Protein AF-A0A150FVJ2-F1 (afdb_monomer)

Nearest PDB structures (foldseek):
  6gcu-assembly2_F  TM=9.762E-01  e=3.251E-10  synthetic construct
  3eu9-assembly1_A  TM=8.605E-01  e=4.933E-07  Homo sapiens
  5w7j-assembly1_A  TM=8.701E-01  e=6.651E-07  Homo sapiens
  2he0-assembly1_B  TM=9.143E-01  e=5.392E-06  Homo sapiens
  1oy3-assembly1_D  TM=7.654E-01  e=2.455E-07  Mus musculus

pLDDT: mean 86.67, std 19.76, range [30.08, 98.88]

Solvent-accessible surface area (backbone atoms only — not comparable to full-atom values): 9676 Å² total; per-residue (Å²): 134,82,86,74,72,82,75,59,59,67,46,75,57,38,57,28,28,58,70,47,36,36,70,59,38,49,52,42,49,74,74,63,49,66,62,77,48,46,24,81,60,36,48,27,32,59,34,46,16,24,55,66,48,30,47,67,35,46,53,50,42,49,75,73,63,44,71,55,80,48,46,27,68,85,49,41,48,27,29,54,36,40,7,20,54,63,43,24,38,68,40,39,50,53,43,49,73,75,63,34,67,64,82,45,55,26,79,86,47,53,29,28,56,52,38,6,58,76,66,64,24,61,65,28,38,50,51,43,47,74,72,64,40,74,93,69,68,73,71,92,68,80,82,80,82,77,75,91,75,80,86,79,79,79,80,78,88,81,88,74,88,77,90,78,87,135

Organism: Gonium pectorale (NCBI:txid3309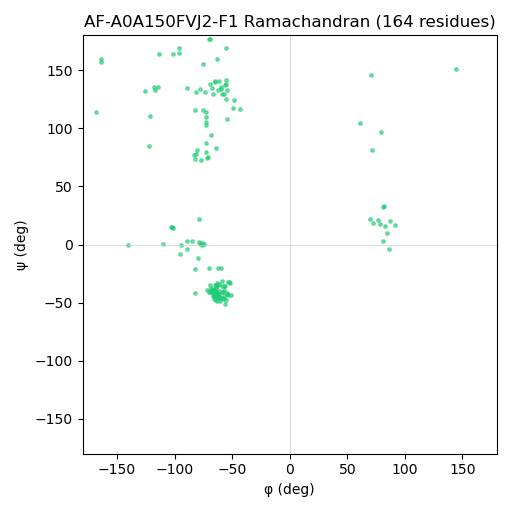7)

Sequence (166 aa):
MEAATKEDGATPLHIAALNGHAEVVRELLQAGANKEAAMENGATPLHITAENGHVEVVGALLTAGANTEAATKEDGATPLHIAALNGHAEVVRELLQAGANKEAAMEDGATPLLMAAQNGHVEVVGALLQAGANTETANKEEQEEDGERPAAKRPRIDSGGGEKSP

Structure (mmCIF, N/CA/C/O backbone):
data_AF-A0A150FVJ2-F1
#
_entry.id   AF-A0A150FVJ2-F1
#
loop_
_atom_site.group_PDB
_atom_site.id
_atom_site.type_symbol
_atom_site.label_atom_id
_atom_site.label_alt_id
_atom_site.label_comp_id
_atom_site.label_asym_id
_atom_site.label_entity_id
_atom_site.label_seq_id
_atom_site.pdbx_PDB_ins_code
_atom_site.Cartn_x
_atom_site.Cartn_y
_atom_site.Cartn_z
_atom_site.occupancy
_atom_site.B_iso_or_equiv
_atom_site.auth_seq_id
_atom_site.auth_comp_id
_atom_site.auth_asym_id
_atom_site.auth_atom_id
_atom_site.pdbx_PDB_model_num
ATOM 1 N N . MET A 1 1 ? 13.490 23.898 -3.240 1.00 37.50 1 MET A N 1
ATOM 2 C CA . MET A 1 1 ? 12.923 22.605 -3.664 1.00 37.50 1 MET A CA 1
ATOM 3 C C . MET A 1 1 ? 14.100 21.720 -4.008 1.00 37.50 1 MET A C 1
ATOM 5 O O . MET A 1 1 ? 14.597 21.782 -5.124 1.00 37.50 1 MET A O 1
ATOM 9 N N . GLU A 1 2 ? 14.649 21.033 -3.008 1.00 30.08 2 GLU A N 1
ATOM 10 C CA . GLU A 1 2 ? 15.674 20.018 -3.248 1.00 30.08 2 GLU A CA 1
ATOM 11 C C . GLU A 1 2 ? 14.984 18.805 -3.861 1.00 30.08 2 GLU A C 1
ATOM 13 O O . GLU A 1 2 ? 14.218 18.118 -3.193 1.00 30.08 2 GLU A O 1
ATOM 18 N N . ALA A 1 3 ? 15.245 18.562 -5.142 1.00 37.97 3 ALA A N 1
ATOM 19 C CA . ALA A 1 3 ? 15.098 17.241 -5.727 1.00 37.97 3 ALA A CA 1
ATOM 20 C C . ALA A 1 3 ? 16.244 16.365 -5.187 1.00 37.97 3 ALA A C 1
ATOM 22 O O . ALA A 1 3 ? 17.249 16.143 -5.857 1.00 37.97 3 ALA A O 1
ATOM 23 N N . ALA A 1 4 ? 16.133 15.955 -3.926 1.00 44.06 4 ALA A N 1
ATOM 24 C CA . ALA A 1 4 ? 16.689 14.684 -3.488 1.00 44.06 4 ALA A CA 1
ATOM 25 C C . ALA A 1 4 ? 15.683 13.628 -3.983 1.00 44.06 4 ALA A C 1
ATOM 27 O O . ALA A 1 4 ? 14.483 13.851 -3.894 1.00 44.06 4 ALA A O 1
ATOM 28 N N . THR A 1 5 ? 16.072 12.522 -4.595 1.00 43.88 5 THR A N 1
ATOM 29 C CA . THR A 1 5 ? 16.986 11.532 -4.037 1.00 43.88 5 THR A CA 1
ATOM 30 C C . THR A 1 5 ? 17.512 10.631 -5.157 1.00 43.88 5 THR A C 1
ATOM 32 O O . THR A 1 5 ? 16.931 10.524 -6.235 1.00 43.88 5 THR A O 1
ATOM 35 N N . LYS A 1 6 ? 18.646 9.978 -4.906 1.00 48.31 6 LYS A N 1
ATOM 36 C CA . LYS A 1 6 ? 19.079 8.818 -5.686 1.00 48.31 6 LYS A CA 1
ATOM 37 C C . LYS A 1 6 ? 17.950 7.783 -5.664 1.00 48.31 6 LYS A C 1
ATOM 39 O O . LYS A 1 6 ? 17.353 7.542 -4.622 1.00 48.31 6 LYS A O 1
ATOM 44 N N . GLU A 1 7 ? 17.624 7.251 -6.832 1.00 57.09 7 GLU A N 1
ATOM 45 C CA . GLU A 1 7 ? 16.574 6.254 -7.023 1.00 57.09 7 GLU A CA 1
ATOM 46 C C . GLU A 1 7 ? 17.052 4.903 -6.472 1.00 57.09 7 GLU A C 1
ATOM 48 O O . GLU A 1 7 ? 17.522 4.037 -7.210 1.00 57.09 7 GLU A O 1
ATOM 53 N N . ASP A 1 8 ? 16.975 4.747 -5.153 1.00 71.31 8 ASP A N 1
ATOM 54 C CA . ASP A 1 8 ? 17.397 3.565 -4.403 1.00 71.31 8 ASP A CA 1
ATOM 55 C C . ASP A 1 8 ? 16.433 2.385 -4.672 1.00 71.31 8 ASP A C 1
ATOM 57 O O . ASP A 1 8 ? 15.543 2.047 -3.888 1.00 71.31 8 ASP A O 1
ATOM 61 N N . GLY A 1 9 ? 16.567 1.780 -5.856 1.00 80.19 9 GLY A N 1
ATOM 62 C CA . GLY A 1 9 ? 15.777 0.625 -6.298 1.00 80.19 9 GLY A CA 1
ATOM 63 C C . GLY A 1 9 ? 14.416 0.954 -6.925 1.00 80.19 9 GLY A C 1
ATOM 64 O O . GLY A 1 9 ? 13.632 0.037 -7.181 1.00 80.19 9 GLY A O 1
ATOM 65 N N . ALA A 1 10 ? 14.121 2.229 -7.205 1.00 91.56 10 ALA A N 1
ATOM 66 C CA . ALA A 1 10 ? 12.873 2.620 -7.859 1.00 91.56 10 ALA A CA 1
ATOM 67 C C . ALA A 1 10 ? 12.792 2.075 -9.299 1.00 91.56 10 ALA A C 1
ATOM 69 O O . ALA A 1 10 ? 13.765 2.051 -10.050 1.00 91.56 10 ALA A O 1
ATOM 70 N N . THR A 1 11 ? 11.598 1.640 -9.700 1.00 95.94 11 THR A N 1
ATOM 71 C CA . THR A 1 11 ? 11.320 1.125 -11.052 1.00 95.94 11 THR A CA 1
ATOM 72 C C . THR A 1 11 ? 10.372 2.071 -11.790 1.00 95.94 11 THR A C 1
ATOM 74 O O . THR A 1 11 ? 9.676 2.853 -11.139 1.00 95.94 11 THR A O 1
ATOM 77 N N . PRO A 1 12 ? 10.235 1.973 -13.127 1.00 97.81 12 PRO A N 1
ATOM 78 C CA . PRO A 1 12 ? 9.229 2.750 -13.856 1.00 97.81 12 PRO A CA 1
ATOM 79 C C . PRO A 1 12 ? 7.811 2.589 -13.292 1.00 97.81 12 PRO A C 1
ATOM 81 O O . PRO A 1 12 ? 7.031 3.538 -13.305 1.00 97.81 12 PRO A O 1
ATOM 84 N N . LEU A 1 13 ? 7.494 1.410 -12.741 1.00 98.12 13 LEU A N 1
ATOM 85 C CA . LEU A 1 13 ? 6.210 1.145 -12.096 1.00 98.12 13 LEU A CA 1
ATOM 86 C C . LEU A 1 13 ? 6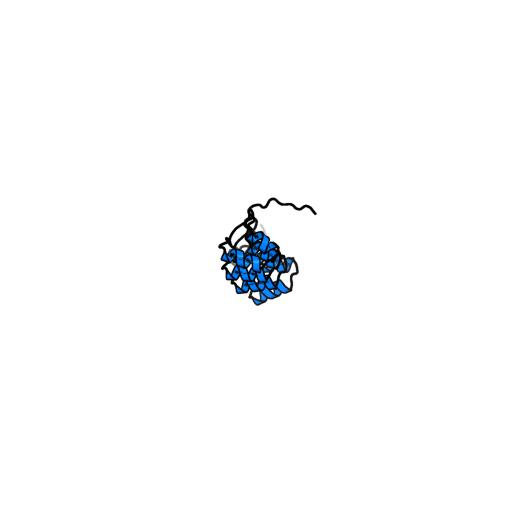.036 1.954 -10.801 1.00 98.12 13 LEU A C 1
ATOM 88 O O . LEU A 1 13 ? 4.951 2.479 -10.581 1.00 98.12 13 LEU A O 1
ATOM 92 N N . HIS A 1 14 ? 7.091 2.124 -9.992 1.00 97.81 14 HIS A N 1
ATOM 93 C CA . HIS A 1 14 ? 7.061 3.010 -8.819 1.00 97.81 14 HIS A CA 1
ATOM 94 C C . HIS A 1 14 ? 6.820 4.465 -9.219 1.00 97.81 14 HIS A C 1
ATOM 96 O O . HIS A 1 14 ? 5.987 5.135 -8.619 1.00 97.81 14 HIS A O 1
ATOM 102 N N . ILE A 1 15 ? 7.510 4.951 -10.253 1.00 97.50 15 ILE A N 1
ATOM 103 C CA . ILE A 1 15 ? 7.370 6.341 -10.704 1.00 97.50 15 ILE A CA 1
ATOM 104 C C . ILE A 1 15 ? 5.973 6.597 -11.284 1.00 97.50 15 ILE A C 1
ATOM 106 O O . ILE A 1 15 ? 5.362 7.626 -10.996 1.00 97.50 15 ILE A O 1
ATOM 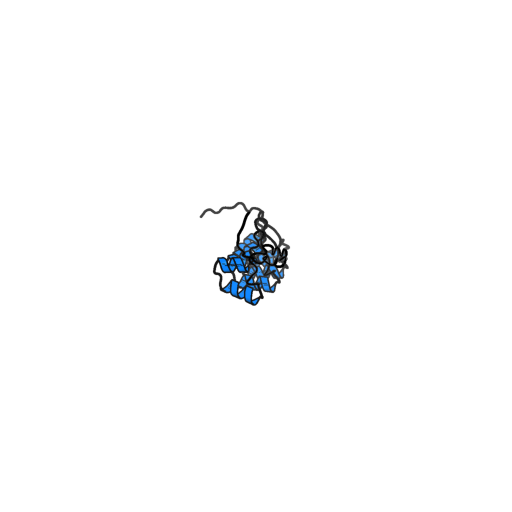110 N N . ALA A 1 16 ? 5.432 5.663 -12.069 1.00 98.12 16 ALA A N 1
ATOM 111 C CA . ALA A 1 16 ? 4.068 5.768 -12.583 1.00 98.12 16 ALA A CA 1
ATOM 112 C C . ALA A 1 16 ? 3.028 5.719 -11.450 1.00 98.12 16 ALA A C 1
ATOM 114 O O . ALA A 1 16 ? 2.064 6.485 -11.476 1.00 98.12 16 ALA A O 1
ATOM 115 N N . ALA A 1 17 ? 3.254 4.867 -10.445 1.00 97.88 17 ALA A N 1
ATOM 116 C CA . ALA A 1 17 ? 2.420 4.763 -9.254 1.00 97.88 17 ALA A CA 1
ATOM 117 C C . ALA A 1 17 ? 2.430 6.050 -8.416 1.00 97.88 17 ALA A C 1
ATOM 119 O O . ALA A 1 17 ? 1.365 6.568 -8.097 1.00 97.88 17 ALA A O 1
ATOM 120 N N . LEU A 1 18 ? 3.613 6.613 -8.147 1.00 97.50 18 LEU A N 1
ATOM 121 C CA . LEU A 1 18 ? 3.801 7.882 -7.434 1.00 97.50 18 LEU A CA 1
ATOM 122 C C . LEU A 1 18 ? 3.005 9.027 -8.075 1.00 97.50 18 LEU A C 1
ATOM 124 O O . LEU A 1 18 ? 2.361 9.813 -7.385 1.00 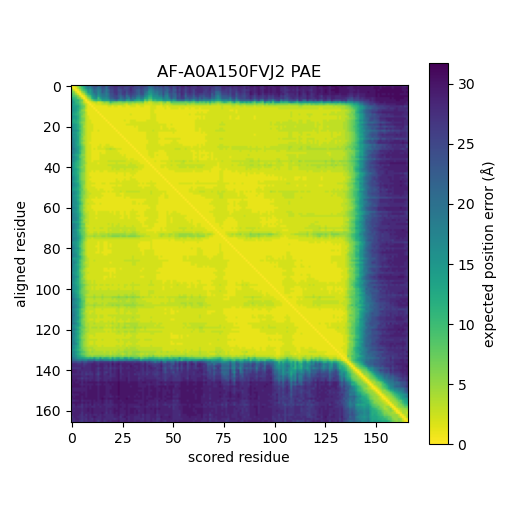97.50 18 LEU A O 1
ATOM 128 N N . ASN A 1 19 ? 3.019 9.099 -9.407 1.00 97.50 19 ASN A N 1
ATOM 129 C CA . ASN A 1 19 ? 2.360 10.161 -10.169 1.00 97.50 19 ASN A CA 1
ATOM 130 C C . ASN A 1 19 ? 0.894 9.857 -10.533 1.00 97.50 19 ASN A C 1
ATOM 132 O O . ASN A 1 19 ? 0.270 10.638 -11.254 1.00 97.50 19 ASN A O 1
ATOM 136 N N . GLY A 1 20 ? 0.335 8.726 -10.090 1.00 97.62 20 GLY A N 1
ATOM 137 C CA . GLY A 1 20 ? -1.066 8.382 -10.347 1.00 97.62 20 GLY A CA 1
ATOM 138 C C . GLY A 1 20 ? -1.380 8.041 -11.808 1.00 97.62 20 GLY A C 1
ATOM 139 O O . GLY A 1 20 ? -2.519 8.165 -12.249 1.00 97.62 20 GLY A O 1
ATOM 140 N N . HIS A 1 21 ? -0.386 7.645 -12.607 1.00 98.50 21 HIS A N 1
ATOM 141 C CA . HIS A 1 21 ? -0.556 7.391 -14.041 1.00 98.50 21 HIS A CA 1
ATOM 142 C C . HIS A 1 21 ? -1.125 5.988 -14.304 1.00 98.50 21 HIS A C 1
ATOM 144 O O . HIS A 1 21 ? -0.414 5.094 -14.765 1.00 98.50 21 HIS A O 1
ATOM 150 N N . ALA A 1 22 ? -2.417 5.794 -14.023 1.00 98.38 22 ALA A N 1
ATOM 151 C CA . ALA A 1 22 ? -3.090 4.491 -14.070 1.00 98.38 22 ALA A CA 1
ATOM 152 C C . ALA A 1 22 ? -2.935 3.745 -15.407 1.00 98.38 22 ALA A C 1
ATOM 154 O O . ALA A 1 22 ? -2.631 2.552 -15.406 1.00 98.38 22 ALA A O 1
ATOM 155 N N . GLU A 1 23 ? -3.069 4.426 -16.548 1.00 98.56 23 GLU A N 1
ATOM 156 C CA . GLU A 1 23 ? -2.898 3.773 -17.855 1.00 98.56 23 GLU A CA 1
ATOM 157 C C . GLU A 1 23 ? -1.454 3.305 -18.084 1.00 98.56 23 GLU A C 1
ATOM 159 O O . GLU A 1 23 ? -1.227 2.192 -18.549 1.00 98.56 23 GLU A O 1
ATOM 164 N N . VAL A 1 24 ? -0.461 4.098 -17.665 1.00 98.69 24 VAL A N 1
ATOM 165 C CA . VAL A 1 24 ? 0.957 3.705 -17.749 1.00 98.69 24 VAL A CA 1
ATOM 166 C C . VAL A 1 24 ? 1.238 2.509 -16.840 1.00 98.69 24 VAL A C 1
ATOM 168 O O . VAL A 1 24 ? 1.936 1.582 -17.240 1.00 98.69 24 VAL A O 1
ATOM 171 N N . VAL A 1 25 ? 0.664 2.492 -15.634 1.00 98.69 25 VAL A N 1
ATOM 172 C CA . VAL A 1 25 ? 0.757 1.353 -14.710 1.00 98.69 25 VAL A CA 1
ATOM 173 C C . VAL A 1 25 ? 0.211 0.080 -15.359 1.00 98.69 25 VAL A C 1
ATOM 175 O O . VAL A 1 25 ? 0.883 -0.949 -15.323 1.00 98.69 25 VAL A O 1
ATOM 178 N N . ARG A 1 26 ? -0.966 0.138 -15.996 1.00 98.69 26 ARG A N 1
ATOM 179 C CA . ARG A 1 26 ? -1.558 -1.023 -16.682 1.00 98.69 26 ARG A CA 1
ATOM 180 C C . ARG A 1 26 ? -0.669 -1.537 -17.810 1.00 98.69 26 ARG A C 1
ATOM 182 O O . ARG A 1 26 ? -0.431 -2.741 -17.871 1.00 98.69 26 ARG A O 1
ATOM 189 N N . GLU A 1 27 ? -0.144 -0.651 -18.652 1.00 98.69 27 GLU A N 1
ATOM 190 C CA . GLU A 1 27 ? 0.771 -1.019 -19.742 1.00 98.69 27 GLU A CA 1
ATOM 191 C C . GLU A 1 27 ? 2.055 -1.671 -19.210 1.00 98.69 27 GLU A C 1
ATOM 193 O O . GLU A 1 27 ? 2.477 -2.723 -19.691 1.00 98.69 27 GLU A O 1
ATOM 198 N N . LEU A 1 28 ? 2.653 -1.107 -18.155 1.00 98.62 28 LEU A N 1
ATOM 199 C CA . LEU A 1 28 ? 3.845 -1.677 -17.521 1.00 98.62 28 LEU A CA 1
ATOM 200 C C . LEU A 1 28 ? 3.574 -3.075 -16.946 1.00 98.62 28 LEU A C 1
ATOM 202 O O . LEU A 1 28 ? 4.389 -3.980 -17.125 1.00 98.62 28 LEU A O 1
ATOM 206 N N . LEU A 1 29 ? 2.431 -3.277 -16.287 1.00 98.50 29 LEU A N 1
ATOM 207 C CA . LEU A 1 29 ? 2.032 -4.581 -15.749 1.00 98.50 29 LEU A CA 1
ATOM 208 C C . LEU A 1 29 ? 1.788 -5.607 -16.865 1.00 98.50 29 LEU A C 1
ATOM 210 O O . LEU A 1 29 ? 2.244 -6.745 -16.755 1.00 98.50 29 LEU A O 1
ATOM 214 N N . GLN A 1 30 ? 1.135 -5.208 -17.961 1.00 98.38 30 GLN A N 1
ATOM 215 C CA . GLN A 1 30 ? 0.947 -6.059 -19.144 1.00 98.38 30 GLN A CA 1
ATOM 216 C C . GLN A 1 30 ? 2.279 -6.429 -19.809 1.00 98.38 30 GLN A C 1
ATOM 218 O O . GLN A 1 30 ? 2.443 -7.557 -20.274 1.00 98.38 30 GLN A O 1
ATOM 223 N N . ALA A 1 31 ? 3.256 -5.519 -19.792 1.00 98.31 31 ALA A N 1
ATOM 224 C CA . ALA A 1 31 ? 4.618 -5.765 -20.259 1.00 98.31 31 ALA A CA 1
ATOM 225 C C . ALA A 1 31 ? 5.462 -6.629 -19.297 1.00 98.31 31 ALA A C 1
ATOM 227 O O . ALA A 1 31 ? 6.628 -6.907 -19.583 1.00 98.31 31 ALA A O 1
ATOM 228 N N . GLY A 1 32 ? 4.898 -7.073 -18.168 1.00 97.12 32 GLY A N 1
ATOM 229 C CA . GLY A 1 32 ? 5.566 -7.956 -17.213 1.00 97.12 32 GLY A CA 1
ATOM 230 C C . GLY A 1 32 ? 6.403 -7.234 -16.157 1.00 97.12 32 GLY A C 1
ATOM 231 O O . GLY A 1 32 ? 7.281 -7.856 -15.557 1.00 97.12 32 GLY A O 1
ATOM 232 N N . ALA A 1 33 ? 6.157 -5.943 -15.904 1.00 97.94 33 ALA A N 1
ATOM 233 C CA . ALA A 1 33 ? 6.777 -5.256 -14.777 1.00 97.94 33 ALA A CA 1
ATOM 234 C C . ALA A 1 33 ? 6.467 -5.984 -13.459 1.00 97.94 33 ALA A C 1
ATOM 236 O O . ALA A 1 33 ? 5.336 -6.403 -13.199 1.00 97.94 33 ALA A O 1
ATOM 237 N N . ASN A 1 34 ? 7.482 -6.116 -12.604 1.00 97.94 34 ASN A N 1
ATOM 238 C CA . ASN A 1 34 ? 7.305 -6.739 -11.301 1.00 97.94 34 ASN A CA 1
ATOM 239 C C . ASN A 1 34 ? 6.518 -5.804 -10.368 1.00 97.94 34 ASN A C 1
ATOM 241 O O . ASN A 1 34 ? 7.067 -4.836 -9.845 1.00 97.94 34 ASN A O 1
ATOM 245 N N . LYS A 1 35 ? 5.245 -6.129 -10.141 1.00 97.94 35 LYS A N 1
ATOM 246 C CA . LYS A 1 35 ? 4.360 -5.448 -9.183 1.00 97.94 35 LYS A CA 1
ATOM 247 C C . LYS A 1 35 ? 4.816 -5.537 -7.723 1.00 97.94 35 LYS A C 1
ATOM 249 O O . LYS A 1 35 ? 4.426 -4.689 -6.935 1.00 97.94 35 LYS A O 1
ATOM 254 N N . GLU A 1 36 ? 5.671 -6.507 -7.396 1.00 98.19 36 GLU A N 1
ATOM 255 C CA . GLU A 1 36 ? 6.282 -6.687 -6.072 1.00 98.19 36 GLU A CA 1
ATOM 256 C C . GLU A 1 36 ? 7.724 -6.164 -6.025 1.00 98.19 36 GLU A C 1
ATOM 25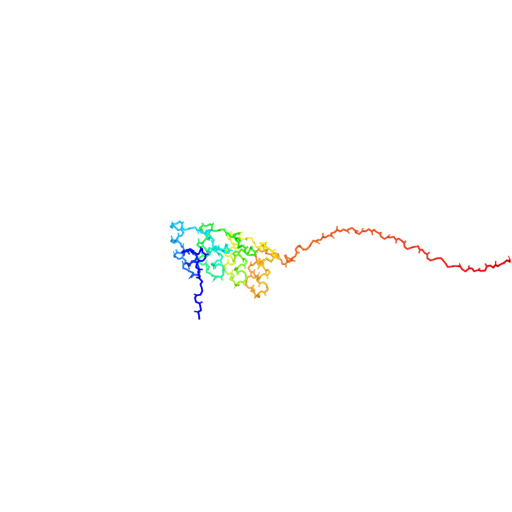8 O O . GLU A 1 36 ? 8.491 -6.526 -5.133 1.00 98.19 36 GLU A O 1
ATOM 263 N N . ALA A 1 37 ? 8.155 -5.374 -7.017 1.00 96.44 37 ALA A N 1
ATOM 264 C CA . ALA A 1 37 ? 9.458 -4.72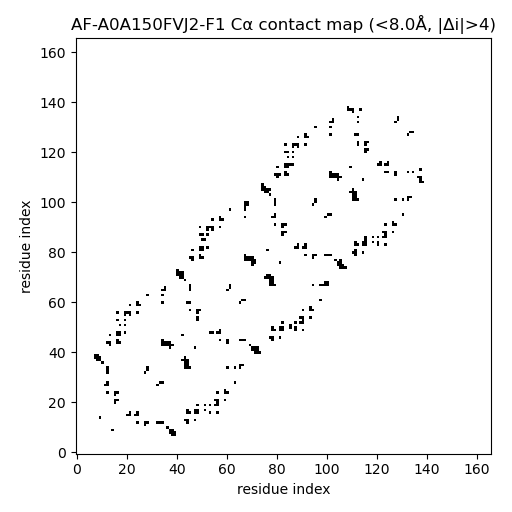6 -6.936 1.00 96.44 37 ALA A CA 1
ATOM 265 C C . ALA A 1 37 ? 9.499 -3.879 -5.662 1.00 96.44 37 ALA A C 1
ATOM 267 O O . ALA A 1 37 ? 8.582 -3.103 -5.428 1.00 96.44 37 ALA A O 1
ATOM 268 N N . ALA A 1 38 ? 10.543 -4.037 -4.858 1.00 94.88 38 ALA A N 1
ATOM 269 C CA . ALA A 1 38 ? 10.695 -3.316 -3.606 1.00 94.88 38 ALA A CA 1
ATOM 270 C C . ALA A 1 38 ? 11.902 -2.382 -3.692 1.00 94.88 38 ALA A C 1
ATOM 272 O O . ALA A 1 38 ? 12.970 -2.793 -4.153 1.00 94.88 38 ALA A O 1
ATOM 273 N N . MET A 1 39 ? 11.731 -1.147 -3.229 1.00 94.81 39 MET A N 1
ATOM 274 C CA . MET A 1 39 ? 12.834 -0.210 -3.011 1.00 94.81 39 MET A CA 1
ATOM 275 C C . MET A 1 39 ? 13.700 -0.654 -1.820 1.00 94.81 39 MET A C 1
ATOM 277 O O . MET A 1 39 ? 13.410 -1.649 -1.145 1.00 94.81 39 MET A O 1
ATOM 281 N N . GLU A 1 40 ? 14.782 0.070 -1.534 1.00 93.50 40 GLU A N 1
ATOM 282 C CA . GLU A 1 40 ? 15.697 -0.297 -0.445 1.00 93.50 40 GLU A CA 1
ATOM 283 C C . GLU A 1 40 ? 15.011 -0.418 0.924 1.00 93.50 40 GLU A C 1
ATOM 285 O O . GLU A 1 40 ? 15.321 -1.356 1.663 1.00 93.50 40 GLU A O 1
ATOM 290 N N . ASN A 1 41 ? 14.018 0.426 1.215 1.00 92.88 41 ASN A N 1
ATOM 291 C CA . ASN A 1 41 ? 13.205 0.381 2.438 1.00 92.88 41 ASN A CA 1
ATOM 292 C C . ASN A 1 41 ? 12.095 -0.694 2.423 1.00 92.88 41 ASN A C 1
ATOM 294 O O . ASN A 1 41 ? 11.329 -0.810 3.374 1.00 92.88 41 ASN A O 1
ATOM 298 N N . GLY A 1 42 ? 11.988 -1.495 1.359 1.00 95.25 42 GLY A N 1
ATOM 299 C CA . GLY A 1 42 ? 10.950 -2.519 1.208 1.00 95.25 42 GLY A CA 1
ATOM 300 C C . GLY A 1 42 ? 9.633 -2.024 0.606 1.00 95.25 42 GLY A C 1
ATOM 301 O O . GLY A 1 42 ? 8.755 -2.844 0.353 1.00 95.25 42 GLY A O 1
ATOM 302 N N . ALA A 1 43 ? 9.485 -0.724 0.335 1.00 96.94 43 ALA A N 1
ATOM 303 C CA . ALA A 1 43 ? 8.257 -0.193 -0.244 1.00 96.94 43 ALA A CA 1
ATOM 304 C C . ALA A 1 43 ? 8.052 -0.706 -1.677 1.00 96.94 43 ALA A C 1
ATOM 306 O O . ALA A 1 43 ? 8.947 -0.619 -2.520 1.00 96.94 43 ALA A O 1
ATOM 307 N N . THR A 1 44 ? 6.852 -1.223 -1.934 1.00 98.19 44 THR A N 1
ATOM 308 C CA . THR A 1 44 ? 6.381 -1.676 -3.254 1.00 98.19 44 THR A CA 1
ATOM 309 C C . THR A 1 44 ? 5.559 -0.580 -3.951 1.00 98.19 44 THR A C 1
ATOM 311 O O . THR A 1 44 ? 5.137 0.378 -3.293 1.00 98.19 44 THR A O 1
ATOM 314 N N . PRO A 1 45 ? 5.220 -0.703 -5.252 1.00 98.31 45 PRO A N 1
ATOM 315 C CA . PRO A 1 45 ? 4.325 0.238 -5.926 1.00 98.31 45 PRO A CA 1
ATOM 316 C C . PRO A 1 45 ? 2.982 0.429 -5.210 1.00 98.31 45 PRO A C 1
ATOM 318 O O . PRO A 1 45 ? 2.427 1.527 -5.233 1.00 98.31 45 PRO A O 1
ATOM 321 N N . LEU A 1 46 ? 2.466 -0.609 -4.541 1.00 98.62 46 LEU A N 1
ATOM 322 C CA . LEU A 1 46 ? 1.216 -0.517 -3.786 1.00 98.62 46 LEU A CA 1
ATOM 323 C C . LEU A 1 46 ? 1.358 0.368 -2.536 1.00 98.62 46 LEU A C 1
ATOM 325 O O . LEU A 1 46 ? 0.438 1.126 -2.250 1.00 98.62 46 LEU A O 1
ATOM 329 N N . HIS A 1 47 ? 2.515 0.361 -1.860 1.00 98.56 47 HIS A N 1
ATOM 330 C CA . HIS A 1 47 ? 2.801 1.295 -0.760 1.00 98.56 47 HIS A CA 1
ATOM 331 C C . HIS A 1 47 ? 2.825 2.742 -1.251 1.00 98.56 47 HIS A C 1
ATOM 333 O O . HIS A 1 47 ? 2.146 3.596 -0.693 1.00 98.56 47 HIS A O 1
ATOM 339 N N . ILE A 1 48 ? 3.551 2.997 -2.342 1.00 97.81 48 ILE A N 1
ATOM 340 C CA . ILE A 1 48 ? 3.684 4.342 -2.919 1.00 97.81 48 ILE A CA 1
ATOM 341 C C . ILE A 1 48 ? 2.329 4.889 -3.356 1.00 97.81 48 ILE A C 1
ATOM 343 O O . ILE A 1 48 ? 2.007 6.057 -3.146 1.00 97.81 48 ILE A O 1
ATOM 347 N N . THR A 1 49 ? 1.495 4.030 -3.928 1.00 97.50 49 THR A N 1
ATOM 348 C CA . THR A 1 49 ? 0.147 4.417 -4.334 1.00 97.50 49 THR A CA 1
ATOM 349 C C . THR A 1 49 ? -0.746 4.683 -3.122 1.00 97.50 49 THR A C 1
ATOM 351 O O . THR A 1 49 ? -1.513 5.645 -3.126 1.00 97.50 49 THR A O 1
ATOM 354 N N . ALA A 1 50 ? -0.629 3.855 -2.080 1.00 98.31 50 ALA A N 1
ATOM 355 C CA . ALA A 1 50 ? -1.361 4.021 -0.833 1.00 98.31 50 ALA A CA 1
ATOM 356 C C . ALA A 1 50 ? -0.997 5.314 -0.100 1.00 98.31 50 ALA A C 1
ATOM 358 O O . ALA A 1 50 ? -1.883 5.952 0.455 1.00 98.31 50 ALA A O 1
ATOM 359 N N . GLU A 1 51 ? 0.266 5.735 -0.151 1.00 98.25 51 GLU A N 1
ATOM 360 C CA . GLU A 1 51 ? 0.737 7.007 0.405 1.00 98.25 51 GLU A CA 1
ATOM 361 C C . GLU A 1 51 ? 0.133 8.217 -0.319 1.00 98.25 51 GLU A C 1
ATOM 363 O O . GLU A 1 51 ? -0.238 9.209 0.307 1.00 98.25 51 GLU A O 1
ATOM 368 N N . ASN A 1 52 ? -0.011 8.124 -1.644 1.00 97.81 52 ASN A N 1
ATOM 369 C CA . ASN A 1 52 ? -0.429 9.243 -2.490 1.00 97.81 52 ASN A CA 1
ATOM 370 C C . ASN A 1 52 ? -1.937 9.276 -2.793 1.00 97.81 52 ASN A C 1
ATOM 372 O O . ASN A 1 52 ? -2.422 10.255 -3.357 1.00 97.81 52 ASN A O 1
ATOM 376 N N . GLY A 1 53 ? -2.690 8.236 -2.426 1.00 97.19 53 GLY A N 1
ATOM 377 C CA . GLY A 1 53 ? -4.151 8.218 -2.551 1.00 97.19 53 GLY A CA 1
ATOM 378 C C . GLY A 1 53 ? -4.686 7.940 -3.961 1.00 97.19 53 GLY A C 1
ATOM 379 O O . GLY A 1 53 ? -5.854 8.212 -4.238 1.00 97.19 53 GLY A O 1
ATOM 380 N N . HIS A 1 54 ? -3.871 7.400 -4.876 1.00 98.19 54 HIS A N 1
ATOM 381 C CA . HIS A 1 54 ? -4.273 7.196 -6.277 1.00 98.19 54 HIS A CA 1
ATOM 382 C C . HIS A 1 54 ? -5.128 5.932 -6.461 1.00 98.19 54 HIS A C 1
ATOM 384 O O . HIS A 1 54 ? -4.639 4.884 -6.881 1.00 98.19 54 HIS A O 1
ATOM 390 N N . VAL A 1 55 ? -6.427 6.038 -6.177 1.00 98.25 55 VAL A N 1
ATOM 391 C CA . VAL A 1 55 ? -7.399 4.921 -6.181 1.00 98.25 55 VAL A CA 1
ATOM 392 C C . VAL A 1 55 ? -7.373 4.090 -7.472 1.00 98.25 55 VAL A C 1
ATOM 394 O O . VAL A 1 55 ? -7.353 2.862 -7.418 1.00 98.25 55 VAL A O 1
ATOM 397 N N . GLU A 1 56 ? -7.309 4.725 -8.646 1.00 98.38 56 GLU A N 1
ATOM 398 C CA . GLU A 1 56 ? -7.294 3.996 -9.926 1.00 98.38 56 GLU A CA 1
ATOM 399 C C . GLU A 1 56 ? -6.039 3.130 -10.108 1.00 98.38 56 GLU A C 1
ATOM 401 O O . GLU A 1 56 ? -6.101 2.037 -10.679 1.00 98.38 56 GLU A O 1
ATOM 406 N N . VAL A 1 57 ? -4.895 3.601 -9.604 1.00 98.75 57 VAL A N 1
ATOM 407 C CA . VAL A 1 57 ? -3.644 2.839 -9.613 1.00 98.75 57 VAL A CA 1
ATOM 408 C C . VAL A 1 57 ? -3.716 1.685 -8.612 1.00 98.75 57 VAL A C 1
ATOM 410 O O . VAL A 1 57 ? -3.267 0.586 -8.940 1.00 98.75 57 VAL A O 1
ATOM 413 N N . VAL A 1 58 ? -4.325 1.894 -7.435 1.00 98.62 58 VAL A N 1
ATOM 414 C CA . VAL A 1 58 ? -4.565 0.825 -6.448 1.00 98.62 58 VAL A CA 1
ATOM 415 C C . VAL A 1 58 ? -5.366 -0.296 -7.100 1.00 98.62 58 VAL A C 1
ATOM 417 O O . VAL A 1 58 ? -4.914 -1.439 -7.112 1.00 98.62 58 VAL A O 1
ATOM 420 N N . GLY A 1 59 ? -6.488 0.035 -7.747 1.00 98.25 59 GLY A N 1
ATOM 421 C CA . GLY A 1 59 ? -7.313 -0.944 -8.456 1.00 98.25 59 GLY A CA 1
ATOM 422 C C . GLY A 1 59 ? -6.545 -1.703 -9.545 1.00 98.25 59 GLY A C 1
ATOM 423 O O . GLY A 1 59 ? -6.684 -2.923 -9.666 1.00 98.25 59 GLY A O 1
ATOM 424 N N . ALA A 1 60 ? -5.682 -1.022 -10.308 1.00 98.56 60 ALA A N 1
ATOM 425 C CA . ALA A 1 60 ? -4.853 -1.664 -11.330 1.00 98.56 60 ALA A CA 1
ATOM 426 C C . ALA A 1 60 ? -3.836 -2.655 -10.730 1.00 98.56 60 ALA A C 1
ATOM 428 O O . ALA A 1 60 ? -3.702 -3.777 -11.224 1.00 98.56 60 ALA A O 1
ATOM 429 N N . LEU A 1 61 ? -3.149 -2.267 -9.651 1.00 98.62 61 LEU A N 1
ATOM 430 C CA . LEU A 1 61 ? -2.181 -3.120 -8.955 1.00 98.62 61 LEU A CA 1
ATOM 431 C C . LEU A 1 61 ? -2.861 -4.330 -8.299 1.00 98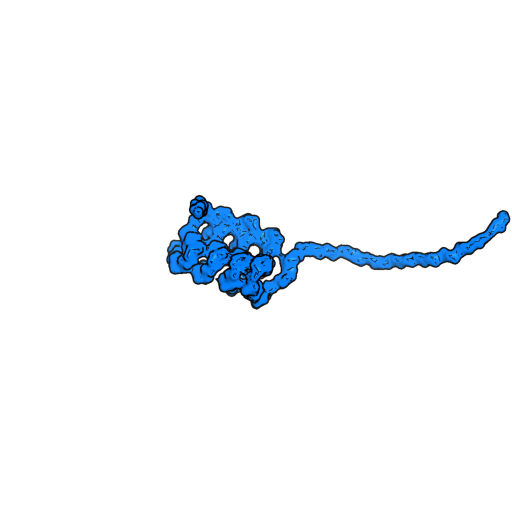.62 61 LEU A C 1
ATOM 433 O O . LEU A 1 61 ? -2.389 -5.456 -8.460 1.00 98.62 61 LEU A O 1
ATOM 437 N N . LEU A 1 62 ? -3.996 -4.126 -7.624 1.00 98.50 62 LEU A N 1
ATOM 438 C CA . LEU A 1 62 ? -4.765 -5.200 -6.988 1.00 98.50 62 LEU A CA 1
ATOM 439 C C . LEU A 1 62 ? -5.337 -6.178 -8.020 1.00 98.50 62 LEU A C 1
ATOM 441 O O . LEU A 1 62 ? -5.228 -7.389 -7.840 1.00 98.50 62 LEU A O 1
ATOM 445 N N . THR A 1 63 ? -5.843 -5.682 -9.154 1.00 98.31 63 THR A N 1
ATOM 446 C CA . THR A 1 63 ? -6.295 -6.533 -10.271 1.00 98.31 63 THR A CA 1
ATOM 447 C C . THR A 1 63 ? -5.152 -7.382 -10.835 1.00 98.31 63 THR A C 1
ATOM 449 O O . THR A 1 63 ? -5.360 -8.530 -11.225 1.00 98.31 63 THR A O 1
ATOM 452 N N . ALA A 1 64 ? -3.924 -6.855 -10.845 1.00 98.06 64 ALA A N 1
ATOM 453 C CA . ALA A 1 64 ? -2.731 -7.607 -11.230 1.00 98.06 64 ALA A CA 1
ATOM 454 C C . ALA A 1 64 ? -2.231 -8.582 -10.142 1.00 98.06 64 ALA A C 1
ATOM 456 O O . ALA A 1 64 ? -1.244 -9.296 -10.367 1.00 98.06 64 ALA A O 1
ATOM 457 N N . GLY A 1 65 ? -2.902 -8.635 -8.987 1.00 97.81 65 GLY A N 1
ATOM 458 C CA . GLY A 1 65 ? -2.613 -9.521 -7.863 1.00 97.81 65 GLY A CA 1
ATOM 459 C C . GLY A 1 65 ? -1.502 -9.016 -6.950 1.00 97.81 65 GLY A C 1
ATOM 460 O O . GLY A 1 65 ? -0.713 -9.834 -6.481 1.00 97.81 65 GLY A O 1
ATOM 461 N N . ALA A 1 66 ? -1.366 -7.696 -6.786 1.00 98.31 66 ALA A N 1
ATOM 462 C CA . ALA A 1 66 ? -0.383 -7.128 -5.869 1.00 98.31 66 ALA A CA 1
ATOM 463 C C . ALA A 1 66 ? -0.649 -7.569 -4.421 1.00 98.31 66 ALA A C 1
ATOM 465 O O . ALA A 1 66 ? -1.804 -7.645 -3.996 1.00 98.31 66 ALA A O 1
ATOM 466 N N . ASN A 1 67 ? 0.410 -7.853 -3.665 1.00 98.44 67 ASN A N 1
ATOM 467 C CA . ASN A 1 67 ? 0.291 -8.309 -2.284 1.00 98.44 67 ASN A CA 1
ATOM 468 C C . ASN A 1 67 ? -0.139 -7.168 -1.343 1.00 98.44 67 ASN A C 1
ATOM 470 O O . ASN A 1 67 ? 0.626 -6.233 -1.101 1.00 98.44 67 ASN A O 1
ATOM 474 N N . THR A 1 68 ? -1.336 -7.271 -0.760 1.00 98.44 68 THR A N 1
ATOM 475 C CA . THR A 1 68 ? -1.852 -6.304 0.228 1.00 98.44 68 THR A CA 1
ATOM 476 C C . THR A 1 68 ? -1.121 -6.359 1.566 1.00 98.44 68 THR A C 1
ATOM 478 O O . THR A 1 68 ? -1.163 -5.389 2.314 1.00 98.44 68 THR A O 1
ATOM 481 N N . GLU A 1 69 ? -0.440 -7.470 1.854 1.00 98.38 69 GLU A N 1
ATOM 482 C CA . GLU A 1 69 ? 0.287 -7.718 3.104 1.00 98.38 69 GLU A CA 1
ATOM 483 C C . GLU A 1 69 ? 1.801 -7.539 2.937 1.00 98.38 69 GLU A C 1
ATOM 485 O O . GLU A 1 69 ? 2.585 -8.014 3.758 1.00 98.38 69 GLU A O 1
ATOM 490 N N . ALA A 1 70 ? 2.247 -6.909 1.845 1.00 97.69 70 ALA A N 1
ATOM 491 C CA . ALA A 1 70 ? 3.643 -6.514 1.724 1.00 97.69 70 ALA A CA 1
ATOM 492 C C . ALA A 1 70 ? 3.987 -5.563 2.880 1.00 97.69 70 ALA A C 1
ATOM 494 O O . ALA A 1 70 ? 3.203 -4.670 3.180 1.00 97.69 70 ALA A O 1
ATOM 495 N N . ALA A 1 71 ? 5.137 -5.775 3.515 1.00 97.38 71 ALA A N 1
ATOM 496 C CA . ALA A 1 71 ? 5.575 -5.011 4.674 1.00 97.38 71 ALA A CA 1
ATOM 497 C C . ALA A 1 71 ? 6.879 -4.272 4.351 1.00 97.38 71 ALA A C 1
ATOM 499 O O . ALA A 1 71 ? 7.797 -4.852 3.757 1.00 97.38 71 ALA A O 1
ATOM 500 N N . THR A 1 72 ? 6.962 -3.002 4.737 1.00 97.31 72 THR A N 1
ATOM 501 C CA . THR A 1 72 ? 8.211 -2.229 4.729 1.00 97.31 72 THR A CA 1
ATOM 502 C C . THR A 1 72 ? 9.232 -2.846 5.688 1.00 97.31 72 THR A C 1
ATOM 504 O O . THR A 1 72 ? 8.899 -3.605 6.597 1.00 97.31 72 THR A O 1
ATOM 507 N N . LYS A 1 73 ? 10.514 -2.535 5.487 1.00 95.56 73 LYS A N 1
ATOM 508 C CA . LYS A 1 73 ? 11.605 -3.074 6.315 1.00 95.56 73 LYS A CA 1
ATOM 509 C C . LYS A 1 73 ? 11.814 -2.333 7.630 1.00 95.56 73 LYS A C 1
ATOM 511 O O . LYS A 1 73 ? 12.502 -2.866 8.489 1.00 95.56 73 LYS A O 1
ATOM 516 N N . GLU A 1 74 ? 11.351 -1.090 7.727 1.00 91.81 74 GLU A N 1
ATOM 517 C CA . GLU A 1 74 ? 11.674 -0.216 8.861 1.00 91.81 74 GLU A CA 1
ATOM 518 C C . GLU A 1 74 ? 10.784 -0.485 10.074 1.00 91.81 74 GLU A C 1
ATOM 520 O O . GLU A 1 74 ? 11.281 -0.496 11.193 1.00 91.81 74 GLU A O 1
ATOM 525 N N . ASP A 1 75 ? 9.492 -0.698 9.844 1.00 93.88 75 ASP A N 1
ATOM 526 C CA . ASP A 1 75 ? 8.464 -0.813 10.882 1.00 93.88 75 ASP A CA 1
ATOM 527 C C . ASP A 1 75 ? 7.415 -1.895 10.575 1.00 93.88 75 ASP A C 1
ATOM 529 O O . ASP A 1 75 ? 6.495 -2.124 11.362 1.00 93.88 75 ASP A O 1
ATOM 533 N N . GLY A 1 76 ? 7.535 -2.584 9.438 1.00 97.00 76 GLY A N 1
ATOM 534 C CA . GLY A 1 76 ? 6.556 -3.578 9.009 1.00 97.00 76 GLY A CA 1
ATOM 535 C C . GLY A 1 76 ? 5.228 -2.976 8.540 1.00 97.00 76 GLY A C 1
ATOM 536 O O . GLY A 1 76 ? 4.224 -3.691 8.487 1.00 97.00 76 GLY A O 1
ATOM 537 N N . ALA A 1 77 ? 5.190 -1.684 8.199 1.00 98.12 77 ALA A N 1
ATOM 538 C CA . ALA A 1 77 ? 3.997 -1.036 7.676 1.00 98.12 77 ALA A CA 1
ATOM 539 C C . ALA A 1 77 ? 3.518 -1.709 6.383 1.00 98.12 77 ALA A C 1
ATOM 541 O O . ALA A 1 77 ? 4.289 -1.952 5.455 1.00 98.12 77 ALA A O 1
ATOM 542 N N . THR A 1 78 ? 2.213 -1.969 6.314 1.00 98.69 78 THR A N 1
ATOM 543 C CA . THR A 1 78 ? 1.539 -2.467 5.104 1.00 98.69 78 THR A CA 1
ATOM 544 C C . THR A 1 78 ? 0.913 -1.311 4.317 1.00 98.69 78 THR A C 1
ATOM 546 O O . THR A 1 78 ? 0.695 -0.234 4.882 1.00 98.69 78 THR A O 1
ATOM 549 N N . PRO A 1 79 ? 0.513 -1.494 3.043 1.00 98.69 79 PRO A N 1
ATOM 550 C CA . PRO A 1 79 ? -0.225 -0.474 2.299 1.00 98.69 79 PRO A CA 1
ATOM 551 C C . PRO A 1 79 ? -1.462 0.059 3.038 1.00 98.69 79 PRO A C 1
ATOM 553 O O . PRO A 1 79 ? -1.780 1.241 2.928 1.00 98.69 79 PRO A O 1
ATOM 556 N N . LEU A 1 80 ? -2.141 -0.781 3.830 1.00 98.81 80 LEU A N 1
ATOM 557 C CA . LEU A 1 80 ? -3.301 -0.359 4.617 1.00 98.81 80 LEU A CA 1
ATOM 558 C C . LEU A 1 80 ? -2.915 0.596 5.757 1.00 98.81 80 LEU A C 1
ATOM 560 O O . LEU A 1 80 ? -3.629 1.571 5.981 1.00 98.81 80 LEU A O 1
ATOM 564 N N . HIS A 1 81 ? -1.781 0.364 6.429 1.00 98.69 81 HIS A N 1
ATOM 565 C CA . HIS A 1 81 ? -1.229 1.298 7.418 1.00 98.69 81 HIS A CA 1
ATOM 566 C C . HIS A 1 81 ? -0.919 2.650 6.777 1.00 98.69 81 HIS A C 1
ATOM 568 O O . HIS A 1 81 ? -1.367 3.684 7.264 1.00 98.69 81 HIS A O 1
ATOM 574 N N . ILE A 1 82 ? -0.224 2.637 5.638 1.00 98.50 82 ILE A N 1
ATOM 575 C CA . ILE A 1 82 ? 0.180 3.854 4.929 1.00 98.50 82 ILE A CA 1
ATOM 576 C C . ILE A 1 82 ? -1.035 4.662 4.451 1.00 98.50 82 ILE A C 1
ATOM 578 O O . ILE A 1 82 ? -1.085 5.876 4.658 1.00 98.50 82 ILE A O 1
ATOM 582 N N . ALA A 1 83 ? -2.045 4.013 3.863 1.00 98.75 83 ALA A N 1
ATOM 583 C CA . ALA A 1 83 ? -3.277 4.692 3.457 1.00 98.75 83 ALA A CA 1
ATOM 584 C C . ALA A 1 83 ? -4.042 5.258 4.663 1.00 98.75 83 ALA A C 1
ATOM 586 O O . ALA A 1 83 ? -4.600 6.356 4.586 1.00 98.75 83 ALA A O 1
ATOM 587 N N . ALA A 1 84 ? -4.047 4.531 5.784 1.00 98.69 84 ALA A N 1
ATOM 588 C CA . ALA A 1 84 ? -4.723 4.958 6.997 1.00 98.69 84 ALA A CA 1
ATOM 589 C C . ALA A 1 84 ? -4.027 6.143 7.680 1.00 98.69 84 ALA A C 1
ATOM 591 O O . ALA A 1 84 ? -4.704 7.082 8.094 1.00 98.69 84 ALA A O 1
ATOM 592 N N . LEU A 1 85 ? -2.693 6.135 7.732 1.00 98.44 85 LEU A N 1
ATOM 593 C CA . LEU A 1 85 ? -1.858 7.234 8.216 1.00 98.44 85 LEU A CA 1
ATOM 594 C C . LEU A 1 85 ? -2.089 8.524 7.415 1.00 98.44 85 LEU A C 1
ATOM 596 O O . LEU A 1 85 ? -2.168 9.608 7.992 1.00 98.44 85 LEU A O 1
ATOM 600 N N . ASN A 1 86 ? -2.230 8.405 6.092 1.00 98.50 86 ASN A N 1
ATOM 601 C CA . ASN A 1 86 ? -2.384 9.543 5.180 1.00 98.50 86 ASN A CA 1
ATOM 602 C C . ASN A 1 86 ? -3.843 9.977 4.945 1.00 98.50 86 ASN A C 1
ATOM 604 O O . ASN A 1 86 ? -4.079 10.985 4.284 1.00 98.50 86 ASN A O 1
ATOM 608 N N . GLY A 1 87 ? -4.827 9.261 5.497 1.00 98.50 87 GLY A N 1
ATOM 609 C CA . GLY A 1 87 ? -6.236 9.664 5.432 1.00 98.50 87 GLY A CA 1
ATOM 610 C C . GLY A 1 87 ? -6.965 9.292 4.137 1.00 98.50 87 GLY A C 1
ATOM 611 O O . GLY A 1 87 ? -8.054 9.805 3.877 1.00 98.50 87 GLY A O 1
ATOM 612 N N . HIS A 1 88 ? -6.414 8.387 3.325 1.00 98.75 88 HIS A N 1
ATOM 613 C CA . HIS A 1 88 ? -6.967 8.038 2.011 1.00 98.75 88 HIS A CA 1
ATOM 614 C C . HIS A 1 88 ? -8.092 7.003 2.119 1.00 98.75 88 HIS A C 1
ATOM 616 O O . HIS A 1 88 ? -7.906 5.818 1.839 1.00 98.75 88 HIS A O 1
ATOM 622 N N . ALA A 1 89 ? -9.284 7.450 2.523 1.00 98.69 89 ALA A N 1
ATOM 623 C CA . ALA A 1 89 ? -10.426 6.579 2.816 1.00 98.69 89 ALA A CA 1
ATOM 624 C C . ALA A 1 89 ? -10.849 5.673 1.646 1.00 98.69 89 ALA A C 1
ATOM 626 O O . ALA A 1 89 ? -11.162 4.505 1.869 1.00 98.69 89 ALA A O 1
ATOM 627 N N . GLU A 1 90 ? -10.824 6.165 0.404 1.00 98.69 90 GLU A N 1
ATOM 628 C CA . GLU A 1 90 ? -11.159 5.332 -0.762 1.00 98.69 90 GLU A CA 1
ATOM 629 C C . GLU A 1 90 ? -10.120 4.232 -1.004 1.00 98.69 90 GLU A C 1
ATOM 631 O O . GLU A 1 90 ? -10.484 3.083 -1.240 1.00 98.69 90 GLU A O 1
ATOM 636 N N . VAL A 1 91 ? -8.827 4.539 -0.849 1.00 98.81 91 VAL A N 1
ATOM 637 C CA . VAL A 1 91 ? -7.769 3.522 -0.942 1.00 98.81 91 VAL A CA 1
ATOM 638 C C . VAL A 1 91 ? -7.922 2.470 0.153 1.00 98.81 91 VAL A C 1
ATOM 640 O O . VAL A 1 91 ? -7.793 1.278 -0.115 1.00 98.81 91 VAL A O 1
ATOM 643 N N . VAL A 1 92 ? -8.241 2.890 1.378 1.00 98.88 92 VAL A N 1
ATOM 644 C CA . VAL A 1 92 ? -8.521 1.974 2.491 1.00 98.88 92 VAL A CA 1
ATOM 645 C C . VAL A 1 92 ? -9.662 1.020 2.134 1.00 98.88 92 VAL A C 1
ATOM 647 O O . VAL A 1 92 ? -9.536 -0.183 2.355 1.00 98.88 92 VAL A O 1
ATOM 650 N N . ARG A 1 93 ? -10.752 1.517 1.536 1.00 98.81 93 ARG A N 1
ATOM 651 C CA . ARG A 1 93 ? -11.873 0.665 1.107 1.00 98.81 93 ARG A CA 1
ATOM 652 C C . ARG A 1 93 ? -11.457 -0.339 0.036 1.00 98.81 93 ARG A C 1
ATOM 654 O O . ARG A 1 93 ? -11.796 -1.509 0.181 1.00 98.81 93 ARG A O 1
ATOM 661 N N . GLU A 1 94 ? -10.710 0.083 -0.982 1.00 98.69 94 GLU A N 1
ATOM 662 C CA . GLU A 1 94 ? -10.202 -0.814 -2.033 1.00 98.69 94 GLU A CA 1
ATOM 663 C C . GLU A 1 94 ? -9.302 -1.918 -1.459 1.00 98.69 94 GLU A C 1
ATOM 665 O O . GLU A 1 94 ? -9.490 -3.100 -1.749 1.00 98.69 94 GLU A O 1
ATOM 670 N N . LEU A 1 95 ? -8.368 -1.562 -0.572 1.00 98.75 95 LEU A N 1
ATOM 671 C CA . LEU A 1 95 ? -7.482 -2.528 0.082 1.00 98.75 95 LEU A CA 1
ATOM 672 C C . LEU A 1 95 ? -8.267 -3.537 0.934 1.00 98.75 95 LEU A C 1
ATOM 674 O O . LEU A 1 95 ? -8.020 -4.740 0.850 1.00 98.75 95 LEU A O 1
ATOM 678 N N . LEU A 1 96 ? -9.245 -3.077 1.719 1.00 98.69 96 LEU A N 1
ATOM 679 C CA . LEU A 1 96 ? -10.101 -3.949 2.533 1.00 98.69 96 LEU A CA 1
ATOM 680 C C . LEU A 1 96 ? -10.961 -4.881 1.671 1.00 98.69 96 LEU A C 1
ATOM 682 O O . LEU A 1 96 ? -11.113 -6.056 2.004 1.00 98.69 96 LEU A O 1
ATOM 686 N N . GLN A 1 97 ? -11.499 -4.387 0.553 1.00 98.44 97 GLN A N 1
ATOM 687 C CA . GLN A 1 97 ? -12.247 -5.207 -0.405 1.00 98.44 97 GLN A CA 1
ATOM 688 C C . GLN A 1 97 ? -11.366 -6.275 -1.061 1.00 98.44 97 GLN A C 1
ATOM 690 O O . GLN A 1 97 ? -11.831 -7.390 -1.291 1.00 98.44 97 GLN A O 1
ATOM 695 N N . ALA A 1 98 ? -10.089 -5.967 -1.299 1.00 98.12 98 ALA A N 1
ATOM 696 C CA . ALA A 1 98 ? -9.097 -6.929 -1.772 1.00 98.12 98 ALA A CA 1
ATOM 697 C C . ALA A 1 98 ? -8.585 -7.891 -0.683 1.00 98.12 98 ALA A C 1
ATOM 699 O O . ALA A 1 98 ? -7.765 -8.760 -0.975 1.00 98.12 98 ALA A O 1
ATOM 700 N N . GLY A 1 99 ? -9.094 -7.788 0.548 1.00 97.81 99 GLY A N 1
ATOM 701 C CA . GLY A 1 99 ? -8.793 -8.718 1.633 1.00 97.81 99 GLY A CA 1
ATOM 702 C C . GLY A 1 99 ? -7.612 -8.318 2.512 1.00 97.81 99 GLY A C 1
ATOM 703 O O . GLY A 1 99 ? -7.120 -9.172 3.248 1.00 97.81 99 GLY A O 1
ATOM 704 N N . ALA A 1 100 ? -7.180 -7.052 2.472 1.00 98.38 100 ALA A N 1
ATOM 705 C CA . ALA A 1 100 ? -6.137 -6.563 3.365 1.00 98.38 100 ALA A CA 1
ATOM 706 C C . ALA A 1 100 ? -6.504 -6.797 4.840 1.00 98.38 100 ALA A C 1
ATOM 708 O O . ALA A 1 100 ? -7.649 -6.577 5.262 1.00 98.38 100 ALA A O 1
ATOM 709 N N . ASN A 1 101 ? -5.533 -7.222 5.646 1.00 98.19 101 ASN A N 1
ATOM 710 C CA . ASN A 1 101 ? -5.766 -7.484 7.058 1.00 98.19 101 ASN A CA 1
ATOM 711 C C . ASN A 1 101 ? -5.937 -6.172 7.841 1.00 98.19 101 ASN A C 1
ATOM 713 O O . ASN A 1 101 ? -4.974 -5.503 8.207 1.00 98.19 101 ASN A O 1
ATOM 717 N N . LYS A 1 102 ? -7.187 -5.838 8.172 1.00 97.75 102 LYS A N 1
ATOM 718 C CA . LYS A 1 102 ? -7.539 -4.682 9.016 1.00 97.75 102 LYS A CA 1
ATOM 719 C C . LYS A 1 102 ? -6.944 -4.706 10.430 1.00 97.75 102 LYS A C 1
ATOM 721 O O . LYS A 1 102 ? -6.855 -3.653 11.049 1.00 97.75 102 LYS A O 1
ATOM 726 N N . GLU A 1 103 ? -6.537 -5.881 10.914 1.00 97.44 103 GLU A N 1
ATOM 727 C CA . GLU A 1 103 ? -5.872 -6.082 12.209 1.00 97.44 103 GLU A CA 1
ATOM 728 C C . GLU A 1 103 ? -4.362 -6.309 12.052 1.00 97.44 103 GLU A C 1
ATOM 730 O O . GLU A 1 103 ? -3.722 -6.835 12.964 1.00 97.44 103 GLU A O 1
ATOM 735 N N . ALA A 1 104 ? -3.783 -5.998 10.885 1.00 95.62 104 ALA A N 1
ATOM 736 C CA . ALA A 1 104 ? -2.336 -6.013 10.738 1.00 95.62 104 ALA A CA 1
ATOM 737 C C . ALA A 1 104 ? -1.717 -5.097 11.803 1.00 95.62 104 ALA A C 1
ATOM 739 O O . ALA A 1 104 ? -2.282 -4.056 12.136 1.00 95.62 104 ALA A O 1
ATOM 740 N N . ALA A 1 105 ? -0.587 -5.524 12.351 1.00 94.25 105 ALA A N 1
ATOM 741 C CA . ALA A 1 105 ? 0.136 -4.788 13.371 1.00 94.25 105 ALA A CA 1
ATOM 742 C C . ALA A 1 105 ? 1.577 -4.607 12.904 1.00 94.25 105 ALA A C 1
ATOM 744 O O . ALA A 1 105 ? 2.203 -5.570 12.453 1.00 94.25 105 ALA A O 1
ATOM 745 N N . MET A 1 106 ? 2.066 -3.377 13.009 1.00 94.94 106 MET A N 1
ATOM 746 C CA . MET A 1 106 ? 3.474 -3.037 12.824 1.00 94.94 106 MET A CA 1
ATOM 747 C C . MET A 1 106 ? 4.332 -3.598 13.967 1.00 94.94 106 MET A C 1
ATOM 749 O O . MET A 1 106 ? 3.817 -4.182 14.925 1.00 94.94 106 MET A O 1
ATOM 753 N N . GLU A 1 107 ? 5.650 -3.420 13.886 1.00 94.25 107 GLU A N 1
ATOM 754 C CA . GLU A 1 107 ? 6.585 -3.897 14.916 1.00 94.25 107 GLU A CA 1
ATOM 755 C C . GLU A 1 107 ? 6.307 -3.315 16.313 1.00 94.25 107 GLU A C 1
ATOM 757 O O . GLU A 1 107 ? 6.504 -3.998 17.318 1.00 94.25 107 GLU A O 1
ATOM 762 N N . ASP A 1 108 ? 5.800 -2.083 16.385 1.00 91.81 108 ASP A N 1
ATOM 763 C CA . ASP A 1 108 ? 5.396 -1.410 17.625 1.00 91.81 108 ASP A CA 1
ATOM 764 C C . ASP A 1 108 ? 3.961 -1.752 18.075 1.00 91.81 108 ASP A C 1
ATOM 766 O O . ASP A 1 108 ? 3.471 -1.225 19.075 1.00 91.81 108 ASP A O 1
ATOM 770 N N . GLY A 1 109 ? 3.276 -2.639 17.348 1.00 93.25 109 GLY A N 1
ATOM 771 C CA . GLY A 1 109 ? 1.901 -3.043 17.615 1.00 93.25 109 GLY A CA 1
ATOM 772 C C . GLY A 1 109 ? 0.837 -2.073 17.096 1.00 93.25 109 GLY A C 1
ATOM 773 O O . GLY A 1 109 ? -0.351 -2.317 17.319 1.00 93.25 109 GLY A O 1
ATOM 774 N N . ALA A 1 110 ? 1.211 -0.991 16.407 1.00 94.50 110 ALA A N 1
ATOM 775 C CA . ALA A 1 110 ? 0.237 -0.071 15.842 1.00 94.50 110 ALA A CA 1
ATOM 776 C C . ALA A 1 110 ? -0.555 -0.729 14.704 1.00 94.50 110 ALA A C 1
ATOM 778 O O . ALA A 1 110 ? 0.007 -1.379 13.824 1.00 94.50 110 ALA A O 1
ATOM 779 N N . THR A 1 111 ? -1.876 -0.535 14.729 1.00 97.38 111 THR A N 1
ATOM 780 C CA . THR A 1 111 ? -2.816 -1.016 13.708 1.00 97.38 111 THR A CA 1
ATOM 781 C C . THR A 1 111 ? -3.225 0.118 12.761 1.00 97.38 111 THR A C 1
ATOM 783 O O . THR A 1 111 ? -3.101 1.297 13.125 1.00 97.38 111 THR A O 1
ATOM 786 N N . PRO A 1 112 ? -3.811 -0.175 11.581 1.00 98.06 112 PRO A N 1
ATOM 787 C CA . PRO A 1 112 ? -4.325 0.866 10.693 1.00 98.06 112 PRO A CA 1
ATOM 788 C C . PRO A 1 112 ? -5.359 1.771 11.378 1.00 98.06 112 PRO A C 1
ATOM 790 O O . PRO A 1 112 ? -5.378 2.981 11.153 1.00 98.06 112 PRO A O 1
ATOM 793 N N . LEU A 1 113 ? -6.196 1.206 12.260 1.00 98.25 113 LEU A N 1
ATOM 794 C CA . LEU A 1 113 ? -7.184 1.978 13.014 1.00 98.25 113 LEU A CA 1
ATOM 795 C C . LEU A 1 113 ? -6.516 2.950 13.990 1.00 98.25 113 LEU A C 1
ATOM 797 O O . LEU A 1 113 ? -6.949 4.100 14.079 1.00 98.25 113 LEU A O 1
ATOM 801 N N . LEU A 1 114 ? -5.455 2.519 14.680 1.00 96.25 114 LEU A N 1
ATOM 802 C CA . LEU A 1 114 ? -4.709 3.381 15.594 1.00 96.25 114 LEU A CA 1
ATOM 803 C C . LEU A 1 114 ? -4.066 4.555 14.846 1.00 96.25 114 LEU A C 1
ATOM 805 O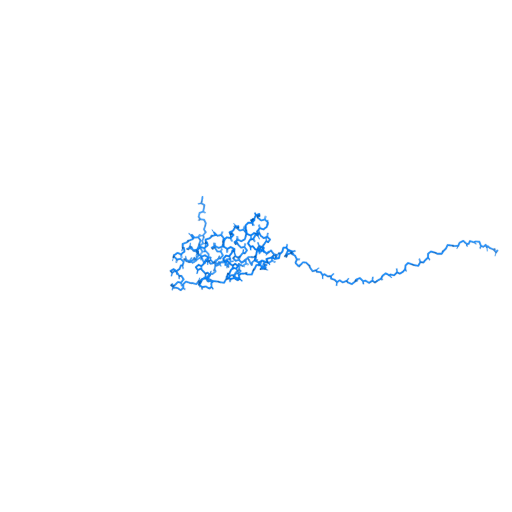 O . LEU A 1 114 ? -4.210 5.696 15.281 1.00 96.25 114 LEU A O 1
ATOM 809 N N . MET A 1 115 ? -3.436 4.299 13.693 1.00 96.56 115 MET A N 1
ATOM 810 C CA . MET A 1 115 ? -2.832 5.352 12.866 1.00 96.56 115 MET A CA 1
ATOM 811 C C . MET A 1 115 ? -3.868 6.374 12.388 1.00 96.56 115 MET A C 1
ATOM 813 O O . MET A 1 115 ? -3.656 7.582 12.518 1.00 96.56 115 MET A O 1
ATOM 817 N N . ALA A 1 116 ? -5.015 5.908 11.886 1.00 98.12 116 ALA A N 1
ATOM 818 C CA . ALA A 1 116 ? -6.094 6.786 11.444 1.00 98.12 116 ALA A CA 1
ATOM 819 C C . ALA A 1 116 ? -6.660 7.635 12.593 1.00 98.12 116 ALA A C 1
ATOM 821 O O . ALA A 1 116 ? -6.887 8.835 12.429 1.00 98.12 116 ALA A O 1
ATOM 822 N N . ALA A 1 117 ? -6.862 7.026 13.766 1.00 97.38 117 ALA A N 1
ATOM 823 C CA . ALA A 1 117 ? -7.377 7.707 14.949 1.00 97.38 117 ALA A CA 1
ATOM 824 C C . ALA A 1 117 ? -6.388 8.751 15.487 1.00 97.38 117 ALA A C 1
ATOM 826 O O . ALA A 1 117 ? -6.791 9.879 15.770 1.00 97.38 117 ALA A O 1
ATOM 827 N N . GLN A 1 118 ? -5.097 8.409 15.570 1.00 96.31 118 GLN A N 1
ATOM 828 C CA . GLN A 1 118 ? -4.035 9.314 16.018 1.00 96.31 118 GLN A CA 1
ATOM 829 C C . GLN A 1 118 ? -3.941 10.571 15.141 1.00 96.31 118 GLN A C 1
ATOM 831 O O . GLN A 1 118 ? -3.684 11.659 15.654 1.00 96.31 118 GLN A O 1
ATOM 836 N N . ASN A 1 119 ? -4.181 10.428 13.836 1.00 97.38 119 ASN A N 1
ATOM 837 C CA . ASN A 1 119 ? -4.087 11.519 12.866 1.00 97.38 119 ASN A CA 1
ATOM 838 C C . ASN A 1 119 ? -5.430 12.220 12.590 1.00 97.38 119 ASN A C 1
ATOM 840 O O . ASN A 1 119 ? -5.474 13.190 11.837 1.00 97.38 119 ASN A O 1
ATOM 844 N N . GLY A 1 120 ? -6.525 11.782 13.223 1.00 98.00 120 GLY A N 1
ATOM 845 C CA . GLY A 1 120 ? -7.837 12.425 13.113 1.00 98.00 120 GLY A CA 1
ATOM 846 C C . GLY A 1 120 ? -8.595 12.139 11.810 1.00 98.00 120 GLY A C 1
ATOM 847 O O . GLY A 1 120 ? -9.510 12.886 11.458 1.00 98.00 120 GLY A O 1
ATOM 848 N N . HIS A 1 121 ? -8.263 11.058 11.099 1.00 98.62 121 HIS A N 1
ATOM 849 C CA . HIS A 1 121 ? -8.862 10.706 9.807 1.00 98.62 121 HIS A CA 1
ATOM 850 C C . HIS A 1 121 ? -10.212 10.002 9.973 1.00 98.62 121 HIS A C 1
ATOM 852 O O . HIS A 1 121 ? -10.329 8.783 9.848 1.00 98.62 121 HIS A O 1
ATOM 858 N N . VAL A 1 122 ? -11.258 10.783 10.257 1.00 98.50 122 VAL A N 1
ATOM 859 C CA . VAL A 1 122 ? -12.608 10.284 10.586 1.00 98.50 122 VAL A CA 1
ATOM 860 C C . VAL A 1 122 ? -13.177 9.340 9.521 1.00 98.50 122 VAL A C 1
ATOM 862 O O . VAL A 1 122 ? -13.772 8.319 9.864 1.00 98.50 122 VAL A O 1
ATOM 865 N N . GLU A 1 123 ? -12.995 9.643 8.234 1.00 98.69 123 GLU A N 1
ATOM 866 C CA . GLU A 1 123 ? -13.528 8.805 7.150 1.00 98.69 123 GLU A CA 1
ATOM 867 C C . GLU A 1 123 ? -12.828 7.445 7.058 1.00 98.69 123 GLU A C 1
ATOM 869 O O . GLU A 1 123 ? -13.488 6.429 6.830 1.00 98.69 123 GLU A O 1
ATOM 874 N N . VAL A 1 124 ? -11.513 7.412 7.294 1.00 98.81 124 VAL A N 1
ATOM 875 C CA . VAL A 1 124 ? -10.737 6.168 7.369 1.00 98.81 124 VAL A CA 1
ATOM 876 C C . VAL A 1 124 ? -11.166 5.344 8.577 1.00 98.81 124 VAL A C 1
ATOM 878 O O . VAL A 1 124 ? -11.423 4.149 8.436 1.00 98.81 124 VAL A O 1
ATOM 881 N N . VAL A 1 125 ? -11.291 5.974 9.751 1.00 98.62 125 VAL A N 1
ATOM 882 C CA . VAL A 1 125 ? -11.797 5.314 10.965 1.00 98.62 125 VAL A CA 1
ATOM 883 C C . VAL A 1 125 ? -13.166 4.695 10.683 1.00 98.62 125 VAL A C 1
ATOM 885 O O . VAL A 1 125 ? -13.382 3.518 10.960 1.00 98.62 125 VAL A O 1
ATOM 888 N N . GLY A 1 126 ? -14.071 5.450 10.056 1.00 98.38 126 GLY A N 1
ATOM 889 C CA . GLY A 1 126 ? -15.380 4.952 9.647 1.00 98.38 126 GLY A CA 1
ATOM 890 C C . GLY A 1 126 ? -15.294 3.734 8.724 1.00 98.38 126 GLY A C 1
ATOM 891 O O . GLY A 1 126 ? -15.985 2.747 8.966 1.00 98.38 126 GLY A O 1
ATOM 892 N N . ALA A 1 127 ? -14.431 3.770 7.705 1.00 98.56 127 ALA A N 1
ATOM 893 C CA . ALA A 1 127 ? -14.244 2.655 6.777 1.00 98.56 127 ALA A CA 1
ATOM 894 C C . ALA A 1 127 ? -13.707 1.390 7.475 1.00 98.56 127 ALA A C 1
ATOM 896 O O . ALA A 1 127 ? -14.236 0.298 7.263 1.00 98.56 127 ALA A O 1
ATOM 897 N N . LEU A 1 128 ? -12.708 1.531 8.350 1.00 98.50 128 LEU A N 1
ATOM 898 C CA . LEU A 1 128 ? -12.132 0.416 9.109 1.00 98.50 128 LEU A CA 1
ATOM 899 C C . LEU A 1 128 ? -13.152 -0.201 10.077 1.00 98.50 128 LEU A C 1
ATOM 901 O O . LEU A 1 128 ? -13.298 -1.423 10.121 1.00 98.50 128 LEU A O 1
ATOM 905 N N . LEU A 1 129 ? -13.917 0.621 10.800 1.00 98.00 129 LEU A N 1
ATOM 906 C CA . LEU A 1 129 ? -14.966 0.141 11.707 1.00 98.00 129 LEU A CA 1
ATOM 907 C C . LEU A 1 129 ? -16.116 -0.541 10.958 1.00 98.00 129 LEU A C 1
ATOM 909 O O . LEU A 1 129 ? -16.619 -1.567 11.409 1.00 98.00 129 LEU A O 1
ATOM 913 N N . GLN A 1 130 ? -16.505 -0.025 9.789 1.00 98.12 130 GLN A N 1
ATOM 914 C CA . GLN A 1 130 ? -17.490 -0.681 8.920 1.00 98.12 130 GLN A CA 1
ATOM 915 C C . GLN A 1 130 ? -17.002 -2.046 8.421 1.00 98.12 130 GLN A C 1
ATOM 917 O O . GLN A 1 130 ? -17.805 -2.966 8.278 1.00 98.12 130 GLN A O 1
ATOM 922 N N . ALA A 1 131 ? -15.693 -2.205 8.210 1.00 97.31 131 ALA A N 1
ATOM 923 C CA . ALA A 1 131 ? -15.071 -3.491 7.906 1.00 97.31 131 ALA A CA 1
ATOM 924 C C . ALA A 1 131 ? -14.884 -4.397 9.142 1.00 97.31 131 ALA A C 1
ATOM 926 O O . ALA A 1 131 ? -14.383 -5.520 9.016 1.00 97.31 131 ALA A O 1
ATOM 927 N N . GLY A 1 132 ? -15.298 -3.936 10.327 1.00 96.12 132 GLY A N 1
ATOM 928 C CA . GLY A 1 132 ? -15.246 -4.672 11.586 1.00 96.12 132 GLY A CA 1
ATOM 929 C C . GLY A 1 132 ? -13.878 -4.651 12.259 1.00 96.12 132 GLY A C 1
ATOM 930 O O . GLY A 1 132 ? -13.503 -5.660 12.851 1.00 96.12 132 GLY A O 1
ATOM 931 N N . ALA A 1 133 ? -13.106 -3.570 12.107 1.00 95.81 133 ALA A N 1
ATOM 932 C CA . ALA A 1 133 ? -11.851 -3.408 12.834 1.00 95.81 133 ALA A CA 1
ATOM 933 C C . ALA A 1 133 ? -12.106 -3.285 14.343 1.00 95.81 133 ALA A C 1
ATOM 935 O O . ALA A 1 133 ? -13.062 -2.628 14.768 1.00 95.81 133 ALA A O 1
ATOM 936 N N . ASN A 1 134 ? -11.257 -3.909 15.153 1.00 93.44 134 ASN A N 1
ATOM 937 C CA . ASN A 1 134 ? -11.405 -3.905 16.603 1.00 93.44 134 ASN A CA 1
ATOM 938 C C . ASN A 1 134 ? -11.019 -2.544 17.190 1.00 93.44 134 ASN A C 1
ATOM 940 O O . ASN A 1 134 ? -9.943 -2.021 16.924 1.00 93.44 134 ASN A O 1
ATOM 944 N N . THR A 1 135 ? -11.862 -1.989 18.061 1.00 89.38 135 THR A N 1
ATOM 945 C CA . THR A 1 135 ? -11.618 -0.685 18.707 1.00 89.38 135 THR A CA 1
ATOM 946 C C . THR A 1 135 ? -10.653 -0.743 19.890 1.00 89.38 135 THR A C 1
ATOM 948 O O . THR A 1 135 ? -10.247 0.302 20.387 1.00 89.38 135 THR A O 1
ATOM 951 N N . GLU A 1 136 ? -10.323 -1.942 20.371 1.00 78.00 136 GLU A N 1
ATOM 952 C CA . GLU A 1 136 ? -9.564 -2.157 21.611 1.00 78.00 136 GLU A CA 1
ATOM 953 C C . GLU A 1 136 ? -8.140 -2.690 21.376 1.00 78.00 136 GLU A C 1
ATOM 955 O O . GLU A 1 136 ? -7.415 -2.915 22.336 1.00 78.00 136 GLU A O 1
ATOM 960 N N . THR A 1 137 ? -7.698 -2.899 20.129 1.00 60.50 137 THR A N 1
ATOM 961 C CA . THR A 1 137 ? -6.437 -3.612 19.825 1.00 60.50 137 THR A CA 1
ATOM 962 C C . THR A 1 137 ? -5.148 -2.800 19.993 1.00 60.50 137 THR A C 1
ATOM 964 O O . THR A 1 137 ? -4.106 -3.195 19.479 1.00 60.50 137 THR A O 1
ATOM 967 N N . ALA A 1 138 ? -5.153 -1.730 20.788 1.00 56.22 138 ALA A N 1
ATOM 968 C CA . ALA A 1 138 ? -3.905 -1.175 21.304 1.00 56.22 138 ALA A CA 1
ATOM 969 C C . ALA A 1 138 ? -3.488 -1.985 22.546 1.00 56.22 138 ALA A C 1
ATOM 971 O O . ALA A 1 138 ? -4.180 -1.947 23.558 1.00 56.22 138 ALA A O 1
ATOM 972 N N . ASN A 1 139 ? -2.350 -2.681 22.469 1.00 50.75 139 ASN A N 1
ATOM 973 C CA . ASN A 1 139 ? -1.707 -3.463 23.537 1.00 50.75 139 ASN A CA 1
ATOM 974 C C . ASN A 1 139 ? -2.283 -4.865 23.827 1.00 50.75 139 ASN A C 1
ATOM 976 O O . ASN A 1 139 ? -3.137 -5.067 24.688 1.00 50.75 139 ASN A O 1
ATOM 980 N N . LYS A 1 140 ? -1.655 -5.889 23.236 1.00 47.97 140 LYS A N 1
ATOM 981 C CA . LYS A 1 140 ? -1.410 -7.134 23.979 1.00 47.97 140 LYS A CA 1
ATOM 982 C C . LYS A 1 140 ? -0.230 -6.893 24.925 1.00 47.97 140 LYS A C 1
ATOM 984 O O . LYS A 1 140 ? 0.863 -7.383 24.672 1.00 47.97 140 LYS A O 1
ATOM 989 N N . GLU A 1 141 ? -0.447 -6.125 25.988 1.00 48.31 141 GLU A N 1
ATOM 990 C CA . GLU A 1 141 ? 0.346 -6.345 27.196 1.00 48.31 141 GLU A CA 1
ATOM 991 C C . GLU A 1 141 ? -0.283 -7.521 27.943 1.00 48.31 141 GLU A C 1
ATOM 993 O O . GLU A 1 141 ? -1.503 -7.651 28.062 1.00 48.31 141 GLU A O 1
ATOM 998 N N . GLU A 1 142 ? 0.591 -8.437 28.320 1.00 49.69 142 GLU A N 1
ATOM 999 C CA . GLU A 1 142 ? 0.335 -9.735 28.914 1.00 49.69 142 GLU A CA 1
ATOM 1000 C C . GLU A 1 142 ? -0.645 -9.624 30.089 1.00 49.69 142 GLU A C 1
ATOM 1002 O O . GLU A 1 142 ? -0.350 -9.012 31.115 1.00 49.69 142 GLU A O 1
ATOM 1007 N N . GLN A 1 143 ? -1.813 -10.264 29.979 1.00 40.88 143 GLN A N 1
ATOM 1008 C CA . GLN A 1 143 ? -2.527 -10.668 31.185 1.00 40.88 143 GLN A CA 1
ATOM 1009 C C . GLN A 1 143 ? -1.758 -11.842 31.794 1.00 40.88 143 GLN A C 1
ATOM 1011 O O . GLN A 1 143 ? -2.037 -13.003 31.497 1.00 40.88 143 GLN A O 1
ATOM 1016 N N . GLU A 1 144 ? -0.767 -11.533 32.632 1.00 48.22 144 GLU A N 1
ATOM 1017 C CA . GLU A 1 144 ? -0.333 -12.441 33.691 1.00 48.22 144 GLU A CA 1
ATOM 1018 C C . GLU A 1 144 ? -1.507 -12.606 34.676 1.00 48.22 144 GLU A C 1
ATOM 1020 O O . GLU A 1 144 ? -1.609 -11.933 35.702 1.00 48.22 144 GLU A O 1
ATOM 1025 N N . GLU A 1 145 ? -2.447 -13.497 34.349 1.00 50.84 145 GLU A N 1
ATOM 1026 C CA . GLU A 1 145 ? -3.276 -14.136 35.367 1.00 50.84 145 GLU A CA 1
ATOM 1027 C C . GLU A 1 145 ? -2.376 -15.067 36.183 1.00 50.84 145 GLU A C 1
ATOM 1029 O O . GLU A 1 145 ? -2.195 -16.229 35.831 1.00 50.84 145 GLU A O 1
ATOM 1034 N N . ASP A 1 146 ? -1.841 -14.578 37.302 1.00 49.19 146 ASP A N 1
ATOM 1035 C CA . ASP A 1 146 ? -1.304 -15.454 38.342 1.00 49.19 146 ASP A CA 1
ATOM 1036 C C . ASP A 1 146 ? -1.999 -15.196 39.689 1.00 49.19 146 ASP A C 1
ATOM 1038 O O . ASP A 1 146 ? -1.554 -14.460 40.567 1.00 49.19 146 ASP A O 1
ATOM 1042 N N . GLY A 1 147 ? -3.142 -15.872 39.837 1.00 49.44 147 GLY A N 1
ATOM 1043 C CA . GLY A 1 147 ? -3.427 -16.674 41.025 1.00 49.44 147 GLY A CA 1
ATOM 1044 C C . GLY A 1 147 ? -3.718 -15.932 42.327 1.00 49.44 147 GLY A C 1
ATOM 1045 O O . GLY A 1 147 ? -2.914 -15.929 43.261 1.00 49.44 147 GLY A O 1
ATOM 1046 N N . GLU A 1 148 ? -4.956 -15.471 42.469 1.00 47.03 148 GLU A N 1
ATOM 1047 C CA . GLU A 1 148 ? -5.564 -15.187 43.765 1.00 47.03 148 GLU A CA 1
ATOM 1048 C C . GLU A 1 148 ? -5.489 -16.428 44.684 1.00 47.03 148 GLU A C 1
ATOM 1050 O O . GLU A 1 148 ? -6.175 -17.432 44.483 1.00 47.03 148 GLU A O 1
ATOM 1055 N N . ARG A 1 149 ? -4.633 -16.384 45.717 1.00 54.91 149 ARG A N 1
ATOM 1056 C CA . ARG A 1 149 ? -4.681 -17.339 46.839 1.00 54.91 149 ARG A CA 1
ATOM 1057 C C . ARG A 1 149 ? -5.610 -16.803 47.936 1.00 54.91 149 ARG A C 1
ATOM 1059 O O . ARG A 1 149 ? -5.508 -15.635 48.306 1.00 54.91 149 ARG A O 1
ATOM 1066 N N . PRO A 1 150 ? -6.495 -17.647 48.498 1.00 48.50 150 PRO A N 1
ATOM 1067 C CA . PRO A 1 150 ? -7.634 -17.202 49.287 1.00 48.50 150 PRO A CA 1
ATOM 1068 C C . PRO A 1 150 ? -7.248 -16.736 50.696 1.00 48.50 150 PRO A C 1
ATOM 1070 O O . PRO A 1 150 ? -6.261 -17.171 51.293 1.00 48.50 150 PRO A O 1
ATOM 1073 N N . ALA A 1 151 ? -8.112 -15.876 51.235 1.00 54.75 151 ALA A N 1
ATOM 1074 C CA . ALA A 1 151 ? -8.042 -15.232 52.538 1.00 54.75 151 ALA A CA 1
ATOM 1075 C C . ALA A 1 151 ? -7.623 -16.155 53.702 1.00 54.75 151 ALA A C 1
ATOM 1077 O O . ALA A 1 151 ? -8.370 -17.036 54.138 1.00 54.75 151 ALA A O 1
ATOM 1078 N N . ALA A 1 152 ? -6.472 -15.857 54.309 1.00 54.12 152 ALA A N 1
ATOM 1079 C CA . ALA A 1 152 ? -6.149 -16.328 55.648 1.00 54.12 152 ALA A CA 1
ATOM 1080 C C . ALA A 1 152 ? -6.951 -15.517 56.682 1.00 54.12 152 ALA A C 1
ATOM 1082 O O . ALA A 1 152 ? -6.787 -14.303 56.829 1.00 54.12 152 ALA A O 1
ATOM 1083 N N . LYS A 1 153 ? -7.845 -16.205 57.401 1.00 58.31 153 LYS A N 1
ATOM 1084 C CA . LYS A 1 153 ? -8.585 -15.684 58.560 1.00 58.31 153 LYS A CA 1
ATOM 1085 C C . LYS A 1 153 ? -7.632 -14.999 59.546 1.00 58.31 153 LYS A C 1
ATOM 1087 O O . LYS A 1 153 ? -6.714 -15.632 60.061 1.00 58.31 153 LYS A O 1
ATOM 1092 N N . ARG A 1 154 ? -7.909 -13.732 59.871 1.00 58.06 154 ARG A N 1
ATOM 1093 C CA . ARG A 1 154 ? -7.277 -13.028 60.998 1.00 58.06 154 ARG A CA 1
ATOM 1094 C C . ARG A 1 154 ? -7.572 -13.791 62.301 1.00 58.06 154 ARG A C 1
ATOM 1096 O O . ARG A 1 154 ? -8.748 -14.072 62.555 1.00 58.06 154 ARG A O 1
ATOM 1103 N N . PRO A 1 155 ? -6.573 -14.112 63.141 1.00 55.28 155 PRO A N 1
ATOM 1104 C CA . PRO A 1 155 ? -6.854 -14.613 64.474 1.00 55.28 155 PRO A CA 1
ATOM 1105 C C . PRO A 1 155 ? -7.441 -13.484 65.326 1.00 55.28 155 PRO A C 1
ATOM 1107 O O . PRO A 1 155 ? -7.035 -12.323 65.235 1.00 55.28 155 PRO A O 1
ATOM 1110 N N . ARG A 1 156 ? -8.459 -13.846 66.108 1.00 56.06 156 ARG A N 1
ATOM 1111 C CA . ARG A 1 156 ? -9.159 -12.965 67.039 1.00 56.06 156 ARG A CA 1
ATOM 1112 C C . ARG A 1 156 ? -8.186 -12.467 68.103 1.00 56.06 156 ARG A C 1
ATOM 1114 O O . ARG A 1 156 ? -7.462 -13.257 68.700 1.00 56.06 156 ARG A O 1
ATOM 1121 N N . ILE A 1 157 ? -8.230 -11.161 68.338 1.00 58.16 157 ILE A N 1
ATOM 1122 C CA . ILE A 1 157 ? -7.776 -10.541 69.577 1.00 58.16 157 ILE A CA 1
ATOM 1123 C C . ILE A 1 157 ? -8.522 -11.207 70.743 1.00 58.16 157 ILE A C 1
ATOM 1125 O O . ILE A 1 157 ? -9.751 -11.276 70.727 1.00 58.16 157 ILE A O 1
ATOM 1129 N N . ASP A 1 158 ? -7.790 -11.728 71.721 1.00 57.09 158 ASP A N 1
ATOM 1130 C CA . ASP A 1 158 ? -8.339 -11.980 73.047 1.00 57.09 158 ASP A CA 1
ATOM 1131 C C . ASP A 1 158 ? -7.584 -11.107 74.041 1.00 57.09 158 ASP A C 1
ATOM 1133 O O . ASP A 1 158 ? -6.361 -10.964 73.990 1.00 57.09 158 ASP A O 1
ATOM 1137 N N . SER A 1 159 ? -8.372 -10.451 74.874 1.00 58.06 159 SER A N 1
ATOM 1138 C CA . SER A 1 159 ? -7.996 -9.355 75.746 1.00 58.06 159 SER A CA 1
ATOM 1139 C C . SER A 1 159 ? -8.325 -9.807 77.162 1.00 58.06 159 SER A C 1
ATOM 1141 O O . SER A 1 159 ? -9.492 -9.901 77.523 1.00 58.06 159 SER A O 1
ATOM 1143 N N . GLY A 1 160 ? -7.299 -10.046 77.969 1.00 54.78 160 GLY A N 1
ATOM 1144 C CA . GLY A 1 160 ? -7.376 -10.195 79.425 1.00 54.78 160 GLY A CA 1
ATOM 1145 C C . GLY A 1 160 ? -5.938 -10.163 79.943 1.00 54.78 160 GLY A C 1
ATOM 1146 O O . GLY A 1 160 ? -5.129 -10.972 79.511 1.00 54.78 160 GLY A O 1
ATOM 1147 N N . GLY A 1 161 ? -5.476 -9.179 80.723 1.00 52.19 161 GLY A N 1
ATOM 1148 C CA . GLY A 1 161 ? -6.039 -8.761 82.011 1.00 52.19 161 GLY A CA 1
ATOM 1149 C C . GLY A 1 161 ? -5.963 -9.966 82.949 1.00 52.19 161 GLY A C 1
ATOM 1150 O O . GLY A 1 161 ? -6.708 -10.909 82.743 1.00 52.19 161 GLY A O 1
ATOM 1151 N N . GLY A 1 162 ? -5.083 -10.097 83.934 1.00 51.50 162 GLY A N 1
ATOM 1152 C CA . GLY A 1 162 ? -4.335 -9.171 84.775 1.00 51.50 162 GLY A CA 1
ATOM 1153 C C . GLY A 1 162 ? -4.256 -9.851 86.156 1.00 51.50 162 GLY A C 1
ATOM 1154 O O . GLY A 1 162 ? -5.172 -10.591 86.498 1.00 51.50 162 GLY A O 1
ATOM 1155 N N . GLU A 1 163 ? -3.196 -9.578 86.930 1.00 48.72 163 GLU A N 1
ATOM 1156 C CA . GLU A 1 163 ? -3.054 -9.914 88.370 1.00 48.72 163 GLU A CA 1
ATOM 1157 C C . GLU A 1 163 ? -2.871 -11.425 88.697 1.00 48.72 163 GLU A C 1
ATOM 1159 O O . GLU A 1 163 ? -3.408 -12.292 88.029 1.00 48.72 163 GLU A O 1
ATOM 1164 N N . LYS A 1 164 ? -2.114 -11.884 89.703 1.00 53.16 164 LYS A N 1
ATOM 1165 C CA . LYS A 1 164 ? -1.403 -11.277 90.839 1.00 53.16 164 LYS A CA 1
ATOM 1166 C C . LYS A 1 164 ? -0.386 -12.302 91.388 1.00 53.16 164 LYS A C 1
ATOM 1168 O O . LYS A 1 164 ? -0.577 -13.503 91.217 1.00 53.16 164 LYS A O 1
ATOM 1173 N N . SER A 1 165 ? 0.642 -11.804 92.076 1.00 42.53 165 SER A N 1
ATOM 1174 C CA . SER A 1 165 ? 1.598 -12.536 92.933 1.00 42.53 165 SER A CA 1
ATOM 1175 C C . SER A 1 165 ? 0.909 -13.367 94.041 1.00 42.53 165 SER A C 1
ATOM 1177 O O . SER A 1 165 ? -0.295 -13.200 94.264 1.00 42.53 165 SER A O 1
ATOM 1179 N N . PRO A 1 166 ? 1.632 -14.247 94.757 1.00 65.56 166 PRO A N 1
ATOM 1180 C CA . PRO A 1 166 ? 2.638 -13.849 95.755 1.00 65.56 166 PRO A CA 1
ATOM 1181 C C . PRO A 1 166 ? 4.048 -14.387 95.494 1.00 65.56 166 PRO A C 1
ATOM 1183 O O . PRO A 1 166 ? 4.179 -15.511 94.963 1.00 65.56 166 PRO A O 1
#

Radius of gyration: 27.41 Å; Cα contacts (8 Å, |Δi|>4): 239; chains: 1; bounding box: 37×40×116 Å

Secondary structure (DSSP, 8-state):
-------SS--HHHHHHHTT-HHHHHHHHHTT--TT---TT---HHHHHHHHT-HHHHHHHHHTT--TT---TTT---HHHHHHHHT-HHHHHHHHHTT--TT---TT---HHHHHHHTT-HHHHHHHHHTT--TT-S--------------PPPPP---------

Mean predicted aligned error: 10.29 Å

InterPro domains:
  IPR002110 Ankyrin repeat [PF12796] (6-69)
  IPR002110 Ankyrin repeat [PF12796] (72-136)
  IPR002110 Ankyrin repeat [PR01415] (9-24)
  IPR002110 Ankyrin repeat [PR01415] (91-105)
  IPR002110 Ankyrin repeat [PS50088] (8-40)
  IPR002110 Ankyrin repeat [PS50088] (41-73)
  IPR002110 Ankyrin repeat [PS50088] (75-107)
  IPR002110 Ankyrin repeat [PS50088] (108-140)
  IPR002110 Ankyrin repeat [SM00248] (8-37)
  IPR002110 Ankyrin repeat [SM00248] (41-70)
  IPR002110 Ankyrin repeat [SM00248] (75-104)
  IPR002110 Ankyrin repeat [SM00248] (108-137)
  IPR036770 Ankyrin repeat-containing domain superfamily [G3DSA:1.25.40.20] (2-74)
  IPR036770 Ankyrin repeat-containing domain superfamily [G3DSA:1.25.40.20] (75-153)
  IPR036770 Ankyrin repeat-containing domain superfamily [SSF48403] (5-142)

Foldseek 3Di:
DDPDDDQQQDDPLLVCLLVLVLVSNLVCVVVPNPQLRAGPQQDGSLLSNLLNLNLSNNVSSVVSPRDQQRATNPWGDGSLLNNLLNLNLSSNLSSVVSPRPQCDATPQGDGSLNNNVVNVNV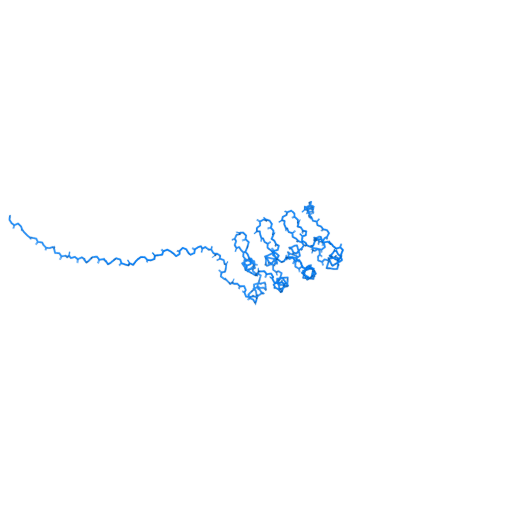SNVVSSVVSPRDPPRDDPPDPPPDDDDDDDDDDDDDDDDDDDDD